Protein AF-A0A965ZBI3-F1 (afdb_monomer)

pLDDT: mean 79.83, std 12.85, range [44.97, 96.38]

Foldseek 3Di:
DVVVVVVVVVVVVVVVVPPDPPLDACCVLLDDLCVFLSVCVVPVCSLQSRPDQKDKDAKDKHKDKDKPFWDDDPVVDDPVLVPDPDNCPDDTDTPPPQFFMKMKIKMKMKHIKMWGDDPRDIDIDIKMKIKMKMKTRHTPLNVCCVPVNPVPVVNPPDDDDGDDIDMDMDIDIDD

Solvent-accessible surface area (backbone atoms only — not comparable to full-atom values): 10465 Å² total; per-residue (Å²): 118,69,69,60,55,54,50,53,51,52,51,52,54,57,62,63,70,67,64,75,84,68,90,65,68,58,62,74,53,39,49,67,58,78,15,53,56,49,16,38,75,81,36,64,74,51,58,81,63,45,80,60,54,69,39,77,43,69,62,49,77,40,75,50,78,50,58,67,43,65,43,78,59,73,91,81,58,54,84,69,52,78,72,40,97,68,61,76,82,62,83,70,41,70,63,84,74,93,51,69,26,43,40,39,40,38,39,38,42,34,42,54,27,34,25,42,46,57,92,96,44,74,50,72,47,54,32,32,39,41,39,39,38,39,37,38,44,38,45,59,71,58,52,46,35,74,72,66,34,89,81,37,71,95,61,60,95,60,88,84,86,83,77,82,62,48,71,52,73,53,74,53,76,47,112

Radius of gyration: 22.55 Å; Cα contacts (8 Å, |Δi|>4): 254; chains: 1; bounding box: 61×40×66 Å

Secondary structure (DSSP, 8-state):
-HHHHHHHHHHHHHHHTT-------THHHHSSTT-HHHHHHH-GGGGGG---SEEEE--EEEEEEEESSEE--TTT--TTGGGSSS---PPPEE--SS--EEEEEEEEEEEEEEEEEETTEEEEEEEEEEEEEEEEEE-HHHHHHHHH-TT-GGGTT--------EEEEEEEEE-

Sequence (175 aa):
MLKYKAIILGVWLALSGTVLLNAQESIGLVSGNYAGINGALLNPASLVNFKQYLDIQLAAGSVSFENDYLYFPAAEYRSRDLFSLHPIIGDFSQHIKGSDKQASLSARASGPGFLLVTGDFAYGFSAAARTMVSFNKVPESMANFAYFGLNYPPQLGVLFTEDDFYGSGMAWNEY

Structure (mmCIF, N/CA/C/O backbone):
data_AF-A0A965ZBI3-F1
#
_entry.id   AF-A0A965ZBI3-F1
#
loop_
_atom_site.group_PDB
_atom_site.id
_atom_site.type_symbol
_atom_site.label_atom_id
_atom_site.label_alt_id
_atom_site.label_comp_id
_atom_site.label_asym_id
_atom_site.label_entity_id
_atom_site.label_seq_id
_atom_site.pdbx_PDB_ins_code
_atom_site.Cartn_x
_atom_site.Cartn_y
_atom_site.Cartn_z
_atom_site.occupancy
_atom_site.B_iso_or_equiv
_atom_site.auth_seq_id
_atom_site.auth_comp_id
_atom_site.auth_asym_id
_atom_site.auth_atom_id
_atom_site.pdbx_PDB_model_num
ATOM 1 N N . MET A 1 1 ? -38.752 18.902 10.584 1.00 55.88 1 MET A N 1
ATOM 2 C CA . MET A 1 1 ? -37.419 18.507 11.107 1.00 55.88 1 MET A CA 1
ATOM 3 C C . MET A 1 1 ? -36.600 17.628 10.153 1.00 55.88 1 MET A C 1
ATOM 5 O O . MET A 1 1 ? -35.395 17.820 10.103 1.00 55.88 1 MET A O 1
ATOM 9 N N . LEU A 1 2 ? -37.195 16.715 9.369 1.00 59.84 2 LEU A N 1
ATOM 10 C CA . LEU A 1 2 ? -36.447 15.803 8.477 1.00 59.84 2 LEU A CA 1
ATOM 11 C C . LEU A 1 2 ? -35.650 16.500 7.348 1.00 59.84 2 LEU A C 1
ATOM 13 O O . LEU A 1 2 ? -34.532 16.099 7.047 1.00 59.84 2 LEU A O 1
ATOM 17 N N . LYS A 1 3 ? -36.197 17.576 6.760 1.00 60.94 3 LYS A N 1
ATOM 18 C CA . LYS A 1 3 ? -35.586 18.290 5.619 1.00 60.94 3 LYS A CA 1
ATOM 19 C C . LYS A 1 3 ? -34.234 18.934 5.959 1.00 60.94 3 LYS A C 1
ATOM 21 O O . LYS A 1 3 ? -33.295 18.826 5.185 1.00 60.94 3 LYS A O 1
ATOM 26 N N . TYR A 1 4 ? -34.114 19.532 7.144 1.00 69.25 4 TYR A N 1
ATOM 27 C CA . TYR A 1 4 ? -32.867 20.159 7.595 1.00 69.25 4 TYR A CA 1
ATOM 28 C C . TYR A 1 4 ? -31.780 19.127 7.911 1.00 69.25 4 TYR A C 1
ATOM 30 O O . TYR A 1 4 ? -30.619 19.363 7.608 1.00 69.25 4 TYR A O 1
ATOM 38 N N . LYS A 1 5 ? -32.153 17.949 8.436 1.00 70.75 5 LYS A N 1
ATOM 39 C CA . LYS A 1 5 ? -31.208 16.844 8.663 1.00 70.75 5 LYS A CA 1
ATOM 40 C C . LYS A 1 5 ? -30.611 16.325 7.352 1.00 70.75 5 LYS A C 1
ATOM 42 O O . LYS A 1 5 ? -29.411 16.107 7.296 1.00 70.75 5 LYS A O 1
ATOM 47 N N . ALA A 1 6 ? -31.424 16.187 6.302 1.00 74.00 6 ALA A N 1
ATOM 48 C CA . ALA A 1 6 ? -30.955 15.755 4.982 1.00 74.00 6 ALA A CA 1
ATOM 49 C C . ALA A 1 6 ? -30.027 16.788 4.319 1.00 74.00 6 ALA A C 1
ATOM 51 O O . ALA A 1 6 ? -29.020 16.416 3.727 1.00 74.00 6 ALA A O 1
ATOM 52 N N . ILE A 1 7 ? -30.330 18.082 4.470 1.00 79.50 7 ILE A N 1
ATOM 53 C CA . ILE A 1 7 ? -29.478 19.167 3.962 1.00 79.50 7 ILE A CA 1
ATOM 54 C C . ILE A 1 7 ? -28.142 19.200 4.713 1.00 79.50 7 ILE A C 1
ATOM 56 O O . ILE A 1 7 ? -27.097 19.276 4.080 1.00 79.50 7 ILE A O 1
ATOM 60 N N . ILE A 1 8 ? -28.154 19.077 6.044 1.00 81.38 8 ILE A N 1
ATOM 61 C CA . ILE A 1 8 ? -26.926 19.035 6.853 1.00 81.38 8 ILE A CA 1
ATOM 62 C C . ILE A 1 8 ? -26.071 17.815 6.488 1.00 81.38 8 ILE A C 1
ATOM 64 O O . ILE A 1 8 ? -24.860 17.953 6.346 1.00 81.38 8 ILE A O 1
ATOM 68 N N . LEU A 1 9 ? -26.689 16.647 6.281 1.00 77.38 9 LEU A N 1
ATOM 69 C CA . LEU A 1 9 ? -25.987 15.433 5.854 1.00 77.38 9 LEU A CA 1
ATOM 70 C C . LEU A 1 9 ? -25.370 15.596 4.456 1.00 77.38 9 LEU A C 1
ATOM 72 O O . LEU A 1 9 ? -24.224 15.216 4.242 1.00 77.38 9 LEU A O 1
ATOM 76 N N . GLY A 1 10 ? -26.111 16.201 3.521 1.00 79.12 10 GLY A N 1
ATOM 77 C CA . GLY A 1 10 ? -25.637 16.481 2.165 1.00 79.12 10 GLY A CA 1
ATOM 78 C C . GLY A 1 10 ? -24.488 17.490 2.131 1.00 79.12 10 GLY A C 1
ATOM 79 O O . GLY A 1 10 ? -23.537 17.308 1.379 1.00 79.12 10 GLY A O 1
ATOM 80 N N . VAL A 1 11 ? -24.532 18.512 2.990 1.00 78.06 11 VAL A N 1
ATOM 81 C CA . VAL A 1 11 ? -23.450 19.495 3.145 1.00 78.06 11 VAL A CA 1
ATOM 82 C C . VAL A 1 11 ? -22.208 18.858 3.777 1.00 78.06 11 VAL A C 1
ATOM 84 O O . VAL A 1 11 ? -21.103 19.115 3.314 1.00 78.06 11 VAL A O 1
ATOM 87 N N . TRP A 1 12 ? -22.370 17.979 4.770 1.00 73.00 12 TRP A N 1
ATOM 88 C CA . TRP A 1 12 ? -21.259 17.212 5.351 1.00 73.00 12 TRP A CA 1
ATOM 89 C C . TRP A 1 12 ? -20.595 16.275 4.335 1.00 73.00 12 TRP A C 1
ATOM 91 O O . TRP A 1 12 ? -19.370 16.249 4.236 1.00 73.00 12 TRP A O 1
ATOM 101 N N . LEU A 1 13 ? -21.392 15.558 3.537 1.00 68.38 13 LEU A N 1
ATOM 102 C CA . LEU A 1 13 ? -20.896 14.709 2.449 1.00 68.38 13 LEU A CA 1
ATOM 103 C C . LEU A 1 13 ? -20.155 15.529 1.383 1.00 68.38 13 LEU A C 1
ATOM 105 O O . LEU A 1 13 ? -19.060 15.149 0.975 1.00 68.38 13 LEU A O 1
ATOM 109 N N . ALA A 1 14 ? -20.693 16.686 0.989 1.00 62.66 14 ALA A N 1
ATOM 110 C CA . ALA A 1 14 ? -20.047 17.576 0.025 1.00 62.66 14 ALA A CA 1
ATOM 111 C C . ALA A 1 14 ? -18.727 18.174 0.551 1.00 62.66 14 ALA A C 1
ATOM 113 O O . ALA A 1 14 ? -17.756 18.248 -0.196 1.00 62.66 14 ALA A O 1
ATOM 114 N N . LEU A 1 15 ? -18.661 18.541 1.837 1.00 57.78 15 LEU A N 1
ATOM 115 C CA . LEU A 1 15 ? -17.444 19.060 2.478 1.00 57.78 15 LEU A CA 1
ATOM 116 C C . LEU A 1 15 ? -16.375 17.978 2.692 1.00 57.78 15 LEU A C 1
ATOM 118 O O . LEU A 1 15 ? -15.185 18.279 2.655 1.00 57.78 15 LEU A O 1
ATOM 122 N N . SER A 1 16 ? -16.773 16.716 2.870 1.00 59.59 16 SER A N 1
ATOM 123 C CA . SER A 1 16 ? -15.828 15.592 2.929 1.00 59.59 16 SER A CA 1
ATOM 124 C C . SER A 1 16 ? -15.199 15.259 1.568 1.00 59.59 16 SER A C 1
ATOM 126 O O . SER A 1 16 ? -14.094 14.727 1.515 1.00 59.59 16 SER A O 1
ATOM 128 N N . GLY A 1 17 ? -15.866 15.619 0.463 1.00 52.41 17 GLY A N 1
ATOM 129 C CA . GLY A 1 17 ? -15.408 15.347 -0.903 1.00 52.41 17 GLY A CA 1
ATOM 130 C C . GLY A 1 17 ? -14.280 16.254 -1.410 1.00 52.41 17 GLY A C 1
ATOM 131 O O . GLY A 1 17 ? -13.717 15.974 -2.464 1.00 52.41 17 GLY A O 1
ATOM 132 N N . THR A 1 18 ? -13.931 17.326 -0.689 1.00 50.00 18 THR A N 1
ATOM 133 C CA . THR A 1 18 ? -12.884 18.284 -1.098 1.00 50.00 18 THR A CA 1
ATOM 134 C C . THR A 1 18 ? -11.557 18.102 -0.366 1.00 50.00 18 THR A C 1
ATOM 136 O O . THR A 1 18 ? -10.704 18.989 -0.417 1.00 50.00 18 THR A O 1
ATOM 139 N N . VAL A 1 19 ? -11.348 16.976 0.323 1.00 53.84 19 VAL A N 1
ATOM 140 C CA . VAL A 1 19 ? -10.018 16.654 0.845 1.00 53.84 19 VAL A CA 1
ATOM 141 C C . VAL A 1 19 ? -9.133 16.353 -0.356 1.00 53.84 19 VAL A C 1
ATOM 143 O O . VAL A 1 19 ? -9.249 15.303 -0.983 1.00 53.84 19 VAL A O 1
ATOM 146 N N . LEU A 1 20 ? -8.284 17.324 -0.700 1.00 48.34 20 LEU A N 1
ATOM 147 C CA . LEU A 1 20 ? -7.165 17.149 -1.615 1.00 48.34 20 LEU A CA 1
ATOM 148 C C . LEU A 1 20 ? -6.516 15.804 -1.284 1.00 48.34 20 LEU A C 1
ATOM 150 O O . LEU A 1 20 ? -6.075 15.606 -0.148 1.00 48.34 20 LEU A O 1
ATOM 154 N N . LEU A 1 21 ? -6.537 14.889 -2.257 1.00 44.97 21 LEU A N 1
ATOM 155 C CA . LEU A 1 21 ? -5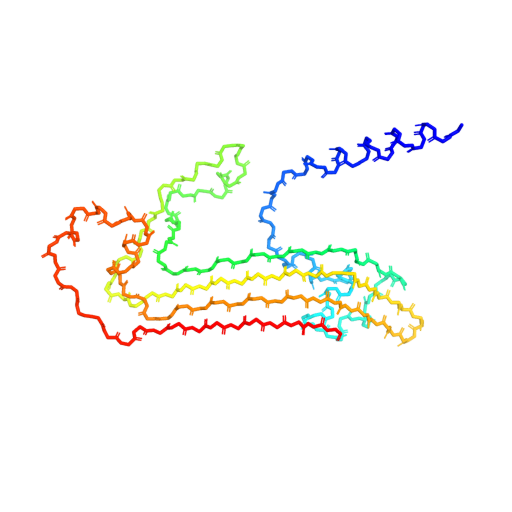.847 13.603 -2.233 1.00 44.97 21 LEU A CA 1
ATOM 156 C C . LEU A 1 21 ? -4.356 13.876 -2.033 1.00 44.97 21 LEU A C 1
ATOM 158 O O . LEU A 1 21 ? -3.572 13.941 -2.973 1.00 44.97 21 LEU A O 1
ATOM 162 N N . ASN A 1 22 ? -3.973 14.092 -0.783 1.00 53.47 22 ASN A N 1
ATOM 163 C CA . ASN A 1 22 ? -2.600 13.991 -0.363 1.00 53.47 22 ASN A CA 1
ATOM 164 C C . ASN A 1 22 ? -2.332 12.495 -0.416 1.00 53.47 22 ASN A C 1
ATOM 166 O O . ASN A 1 22 ? -2.961 11.739 0.325 1.00 53.47 22 ASN A O 1
ATOM 170 N N . ALA A 1 23 ? -1.470 12.069 -1.336 1.00 54.56 23 ALA A N 1
ATOM 171 C CA . ALA A 1 23 ? -0.916 10.726 -1.343 1.00 54.56 23 ALA A CA 1
ATOM 172 C C . ALA A 1 23 ? -0.130 10.540 -0.033 1.00 54.56 23 ALA A C 1
ATOM 174 O O . ALA A 1 23 ? 1.071 10.779 0.032 1.00 54.56 23 ALA A O 1
ATOM 175 N N . GLN A 1 24 ? -0.848 10.242 1.049 1.00 60.38 24 GLN A N 1
ATOM 176 C CA . GLN A 1 24 ? -0.281 9.962 2.353 1.00 60.38 24 GLN A CA 1
ATOM 177 C C . GLN A 1 24 ? -0.024 8.469 2.408 1.00 60.38 24 GLN A C 1
ATOM 179 O O . GLN A 1 24 ? -0.928 7.653 2.224 1.00 60.38 24 GLN A O 1
ATOM 184 N N . GLU A 1 25 ? 1.236 8.131 2.634 1.00 69.12 25 GLU A N 1
ATOM 185 C CA . GLU A 1 25 ? 1.619 6.766 2.931 1.00 69.12 25 GLU A CA 1
ATOM 186 C C . GLU A 1 25 ? 0.975 6.349 4.272 1.00 69.12 25 GLU A C 1
ATOM 188 O O . GLU A 1 25 ? 0.725 7.166 5.167 1.00 69.12 25 GLU A O 1
ATOM 193 N N . SER A 1 26 ? 0.635 5.069 4.386 1.00 77.31 26 SER A N 1
ATOM 194 C CA . SER A 1 26 ? -0.122 4.508 5.500 1.00 77.31 26 SER A CA 1
ATOM 195 C C . SER A 1 26 ? 0.600 4.531 6.853 1.00 77.31 26 SER A C 1
ATOM 197 O O . SER A 1 26 ? -0.067 4.382 7.876 1.00 77.31 26 SER A O 1
ATOM 199 N N . ILE A 1 27 ? 1.915 4.774 6.901 1.00 77.81 27 ILE A N 1
ATOM 200 C CA . ILE A 1 27 ? 2.762 4.749 8.105 1.00 77.81 27 ILE A CA 1
ATOM 201 C C . ILE A 1 27 ? 2.258 5.685 9.199 1.00 77.81 27 ILE A C 1
ATOM 203 O O . ILE A 1 27 ? 2.362 5.361 10.379 1.00 77.81 27 ILE A O 1
ATOM 207 N N . GLY A 1 28 ? 1.650 6.814 8.824 1.00 75.56 28 GLY A N 1
ATOM 208 C CA . GLY A 1 28 ? 1.045 7.747 9.774 1.00 75.56 28 GLY A CA 1
ATOM 209 C C . GLY A 1 28 ? -0.207 7.197 10.467 1.00 75.56 28 GLY A C 1
ATOM 210 O O . GLY A 1 28 ? -0.498 7.589 11.592 1.00 75.56 28 GLY A O 1
ATOM 211 N N . LEU A 1 29 ? -0.929 6.275 9.823 1.00 77.19 29 LEU A N 1
ATOM 212 C CA . LEU A 1 29 ? -2.147 5.648 10.353 1.00 77.19 29 LEU A CA 1
ATOM 213 C C . LEU A 1 29 ? -1.855 4.406 11.199 1.00 77.19 29 LEU A C 1
ATOM 215 O O . LEU A 1 29 ? -2.655 4.045 12.057 1.00 77.19 29 LEU A O 1
ATOM 219 N N . VAL A 1 30 ? -0.729 3.739 10.947 1.00 83.06 30 VAL A N 1
ATOM 220 C CA . VAL A 1 30 ? -0.345 2.487 11.624 1.00 83.06 30 VAL A CA 1
ATOM 221 C C . VAL A 1 30 ? 0.670 2.698 12.752 1.00 83.06 30 VAL A C 1
ATOM 223 O O . VAL A 1 30 ? 0.921 1.774 13.523 1.00 83.06 30 VAL A O 1
ATOM 226 N N . SER A 1 31 ? 1.250 3.898 12.873 1.00 80.25 31 SER A N 1
ATOM 227 C CA . SER A 1 31 ? 2.274 4.216 13.872 1.00 80.25 31 SER A CA 1
ATOM 228 C C . SER A 1 31 ? 1.734 5.067 15.025 1.00 80.25 31 SER A C 1
ATOM 230 O O . SER A 1 31 ? 1.004 6.036 14.832 1.00 80.25 31 SER A O 1
ATOM 232 N N . GLY A 1 32 ? 2.149 4.725 16.247 1.00 82.19 32 GLY A N 1
ATOM 233 C CA . GLY A 1 32 ? 1.868 5.480 17.469 1.00 82.19 32 GLY A CA 1
ATOM 234 C C . GLY A 1 32 ? 0.761 4.897 18.353 1.00 82.19 32 GLY A C 1
ATOM 235 O O . GLY A 1 32 ? 0.015 3.998 17.975 1.00 82.19 32 GLY A O 1
ATOM 236 N N . ASN A 1 33 ? 0.626 5.448 19.561 1.00 82.94 33 ASN A N 1
ATOM 237 C CA . ASN A 1 33 ? -0.290 4.937 20.598 1.00 82.94 33 ASN A CA 1
ATOM 238 C C . ASN A 1 33 ? -1.782 5.222 20.319 1.00 82.94 33 ASN A C 1
ATOM 240 O O . ASN A 1 33 ? -2.635 4.901 21.147 1.00 82.94 33 ASN A O 1
ATOM 244 N N . TYR A 1 34 ? -2.079 5.860 19.185 1.00 85.25 34 TYR A N 1
ATOM 245 C CA . TYR A 1 34 ? -3.422 6.199 18.709 1.00 85.25 34 TYR A CA 1
ATOM 246 C C . TYR A 1 34 ? -3.747 5.538 17.360 1.00 85.25 34 TYR A C 1
ATOM 248 O O . TYR A 1 34 ? -4.772 5.848 16.767 1.00 85.25 34 TYR A O 1
ATOM 256 N N . ALA A 1 35 ? -2.900 4.621 16.877 1.00 86.31 35 ALA A N 1
ATOM 257 C CA . ALA A 1 35 ? -3.116 3.911 15.613 1.00 86.31 35 ALA A CA 1
ATOM 258 C C . ALA A 1 35 ? -4.308 2.930 15.652 1.00 86.31 35 ALA A C 1
ATOM 260 O O . ALA A 1 35 ? -4.748 2.439 14.611 1.00 86.31 35 ALA A O 1
ATOM 261 N N . GLY A 1 36 ? -4.828 2.632 16.849 1.00 87.88 36 GLY A N 1
ATOM 262 C CA . GLY A 1 36 ? -6.041 1.840 17.036 1.00 87.88 36 GLY A CA 1
ATOM 263 C C . GLY A 1 36 ? -5.948 0.466 16.387 1.00 87.88 36 GLY A C 1
ATOM 264 O O . GLY A 1 36 ? -4.915 -0.205 16.470 1.00 87.88 36 GLY A O 1
ATOM 265 N N . ILE A 1 37 ? -7.021 0.057 15.709 1.00 88.88 37 ILE A N 1
ATOM 266 C CA . ILE A 1 37 ? -7.070 -1.238 15.020 1.00 88.88 37 ILE A CA 1
ATOM 267 C C . ILE A 1 37 ? -6.024 -1.354 13.897 1.00 88.88 37 ILE A C 1
ATOM 269 O O . ILE A 1 37 ? -5.565 -2.452 13.590 1.00 88.88 37 ILE A O 1
ATOM 273 N N . ASN A 1 38 ? -5.577 -0.232 13.319 1.00 88.31 38 ASN A N 1
ATOM 274 C CA . ASN A 1 38 ? -4.556 -0.237 12.270 1.00 88.31 38 ASN A CA 1
ATOM 275 C C . ASN A 1 38 ? -3.154 -0.537 12.818 1.00 88.31 38 ASN A C 1
ATOM 277 O O . ASN A 1 38 ? -2.357 -1.167 12.127 1.00 88.31 38 ASN A O 1
ATOM 281 N N . GLY A 1 39 ? -2.856 -0.159 14.066 1.00 86.75 39 GLY A N 1
ATOM 282 C CA . GLY A 1 39 ? -1.584 -0.494 14.719 1.00 86.75 39 GLY A CA 1
ATOM 283 C C . GLY A 1 39 ? -1.411 -2.001 14.937 1.00 86.75 39 GLY A C 1
ATOM 284 O O . GLY A 1 39 ? -0.308 -2.537 14.789 1.00 86.75 39 GLY A O 1
ATOM 285 N N . ALA A 1 40 ? -2.517 -2.710 15.190 1.00 86.69 40 ALA A N 1
ATOM 286 C CA . ALA A 1 40 ? -2.524 -4.164 15.341 1.00 86.69 40 ALA A CA 1
ATOM 287 C C . ALA A 1 40 ? -2.084 -4.906 14.067 1.00 86.69 40 ALA A C 1
ATOM 289 O O . ALA A 1 40 ? -1.570 -6.018 14.167 1.00 86.69 40 ALA A O 1
ATOM 290 N N . LEU A 1 41 ? -2.233 -4.286 12.887 1.00 83.56 41 LEU A N 1
ATOM 291 C CA . LEU A 1 41 ? -1.820 -4.862 11.601 1.00 83.56 41 LEU A CA 1
ATOM 292 C C . LEU A 1 41 ? -0.301 -4.994 11.474 1.00 83.56 41 LEU A C 1
ATOM 294 O O . LEU A 1 41 ? 0.174 -5.922 10.823 1.00 83.56 41 LEU A O 1
ATOM 298 N N . LEU A 1 42 ? 0.450 -4.054 12.055 1.00 84.56 42 LEU A N 1
ATOM 299 C CA . LEU A 1 42 ? 1.911 -4.112 12.092 1.00 84.56 42 LEU A CA 1
ATOM 300 C C . LEU A 1 42 ? 2.402 -4.911 13.295 1.00 84.56 42 LEU A C 1
ATOM 302 O O . LEU A 1 42 ? 3.338 -5.698 13.181 1.00 84.56 42 LEU A O 1
ATOM 306 N N . ASN A 1 43 ? 1.795 -4.678 14.458 1.00 86.12 43 ASN A N 1
ATOM 307 C CA . ASN A 1 43 ? 2.190 -5.328 15.694 1.00 86.12 43 ASN A CA 1
ATOM 308 C C . ASN A 1 43 ? 0.977 -5.494 16.621 1.00 86.12 43 ASN A C 1
ATOM 310 O O . ASN A 1 43 ? 0.538 -4.505 17.216 1.00 86.12 43 ASN A O 1
ATOM 314 N N . PRO A 1 44 ? 0.479 -6.724 16.837 1.00 83.81 44 PRO A N 1
ATOM 315 C CA . PRO A 1 44 ? -0.634 -6.979 17.751 1.00 83.81 44 PRO A CA 1
ATOM 316 C C . PRO A 1 44 ? -0.381 -6.483 19.183 1.00 83.81 44 PRO A C 1
ATOM 318 O O . PRO A 1 44 ? -1.311 -6.058 19.864 1.00 83.81 44 PRO A O 1
ATOM 321 N N . ALA A 1 45 ? 0.878 -6.460 19.638 1.00 84.81 45 ALA A N 1
ATOM 322 C CA . ALA A 1 45 ? 1.233 -5.975 20.972 1.00 84.81 45 ALA A CA 1
ATOM 323 C C . ALA A 1 45 ? 1.073 -4.450 21.133 1.00 84.81 45 ALA A C 1
ATOM 325 O O . ALA A 1 45 ? 1.065 -3.954 22.259 1.00 84.81 45 ALA A O 1
ATOM 326 N N . SER A 1 46 ? 0.909 -3.695 20.039 1.00 84.75 46 SER A N 1
ATOM 327 C CA . SER A 1 46 ? 0.653 -2.246 20.095 1.00 84.75 46 SER A CA 1
ATOM 328 C C . SER A 1 46 ? -0.650 -1.899 20.827 1.00 84.75 46 SER A C 1
ATOM 330 O O . SER A 1 46 ? -0.753 -0.822 21.416 1.00 84.75 46 SER A O 1
ATOM 332 N N . LEU A 1 47 ? -1.602 -2.840 20.877 1.00 83.81 47 LEU A N 1
ATOM 333 C CA . LEU A 1 47 ? -2.881 -2.690 21.571 1.00 83.81 47 LEU A CA 1
ATOM 334 C C . LEU A 1 47 ? -2.731 -2.529 23.090 1.00 83.81 47 LEU A C 1
ATOM 336 O O . LEU A 1 47 ? -3.574 -1.895 23.719 1.00 83.81 47 LEU A O 1
ATOM 340 N N . VAL A 1 48 ? -1.644 -3.041 23.678 1.00 80.00 48 VAL A N 1
ATOM 341 C CA . VAL A 1 48 ? -1.391 -2.976 25.129 1.00 80.00 48 VAL A CA 1
ATOM 342 C C . VAL A 1 48 ? -1.221 -1.533 25.619 1.00 80.00 48 VAL A C 1
ATOM 344 O O . VAL A 1 48 ? -1.561 -1.223 26.754 1.00 80.00 48 VAL A O 1
ATOM 347 N N . ASN A 1 49 ? -0.706 -0.635 24.772 1.00 79.00 49 ASN A N 1
ATOM 348 C CA . ASN A 1 49 ? -0.454 0.768 25.125 1.00 79.00 49 ASN A CA 1
ATOM 349 C C . ASN A 1 49 ? -1.424 1.736 24.424 1.00 79.00 49 ASN A C 1
ATOM 351 O O . ASN A 1 49 ? -1.116 2.922 24.243 1.00 79.00 49 ASN A O 1
ATOM 355 N N . PHE A 1 50 ? -2.575 1.226 23.980 1.00 83.81 50 PHE A N 1
ATOM 356 C CA . PHE A 1 50 ? -3.594 2.027 23.320 1.00 83.81 50 PHE A CA 1
ATOM 357 C C . PHE A 1 50 ? -4.300 2.933 24.335 1.00 83.81 50 PHE A C 1
ATOM 359 O O . PHE A 1 50 ? -4.793 2.483 25.366 1.00 83.81 5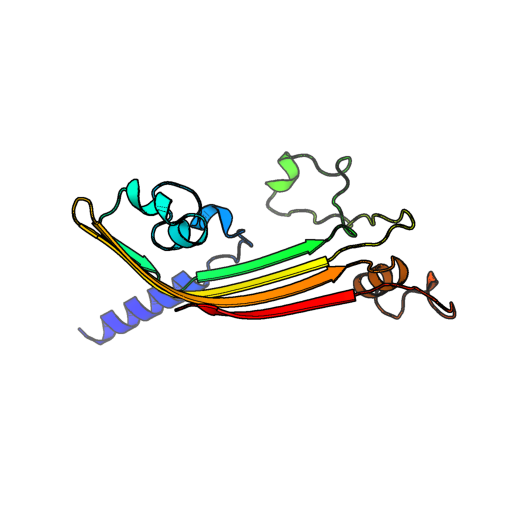0 PHE A O 1
ATOM 366 N N . LYS A 1 51 ? -4.316 4.243 24.066 1.00 85.12 51 LYS A N 1
ATOM 367 C CA . LYS A 1 51 ? -4.777 5.252 25.040 1.00 85.12 51 LYS A CA 1
ATOM 368 C C . LYS A 1 51 ? -6.287 5.502 25.031 1.00 85.12 51 LYS A C 1
ATOM 370 O O . LYS A 1 51 ? -6.783 6.211 25.904 1.00 85.12 51 LYS A O 1
ATOM 375 N N . GLN A 1 52 ? -7.008 4.993 24.036 1.00 87.00 52 GLN A N 1
ATOM 376 C CA . GLN A 1 52 ? -8.455 5.172 23.901 1.00 87.00 52 GLN A CA 1
ATOM 377 C C . GLN A 1 52 ? -9.171 3.858 24.234 1.00 87.00 52 GLN A C 1
ATOM 379 O O . GLN A 1 52 ? -8.614 2.779 24.084 1.00 87.00 52 GLN A O 1
ATOM 384 N N . TYR A 1 53 ? -10.415 3.936 24.702 1.00 90.25 53 TYR A N 1
ATOM 385 C CA . TYR A 1 53 ? -11.194 2.734 25.027 1.00 90.25 53 TYR A CA 1
ATOM 386 C C . TYR A 1 53 ? -11.900 2.140 23.799 1.00 90.25 53 TYR A C 1
ATOM 388 O O . TYR A 1 53 ? -12.246 0.962 23.800 1.00 90.25 53 TYR A O 1
ATOM 396 N N . LEU A 1 54 ? -12.131 2.954 22.765 1.00 91.44 54 LEU A N 1
ATOM 397 C CA . LEU A 1 54 ? -12.858 2.584 21.557 1.00 91.44 54 LEU A CA 1
ATOM 398 C C . LEU A 1 54 ? -12.247 3.280 20.342 1.00 91.44 54 LEU A C 1
ATOM 400 O O . LEU A 1 54 ? -12.062 4.497 20.352 1.00 91.44 54 LEU A O 1
ATOM 404 N N . ASP A 1 55 ? -12.006 2.500 19.298 1.00 91.94 55 ASP A N 1
ATOM 405 C CA . ASP A 1 55 ? -11.687 2.966 17.953 1.00 91.94 55 ASP A CA 1
ATOM 406 C C . ASP A 1 55 ? -12.623 2.288 16.949 1.00 91.94 55 ASP A C 1
ATOM 408 O O . ASP A 1 55 ? -12.926 1.098 17.069 1.00 91.94 55 ASP A O 1
ATOM 412 N N . ILE A 1 56 ? -13.121 3.068 15.992 1.00 91.75 56 ILE A N 1
ATOM 413 C CA . ILE A 1 56 ? -14.028 2.609 14.940 1.00 91.75 56 ILE A CA 1
ATOM 414 C C . ILE A 1 56 ? -13.443 3.051 13.605 1.00 91.75 56 ILE A C 1
ATOM 416 O O . ILE A 1 56 ? -13.446 4.234 13.262 1.00 91.75 56 ILE A O 1
ATOM 420 N N . GLN A 1 57 ? -13.017 2.074 12.816 1.00 90.12 57 GLN A N 1
ATOM 421 C CA . GLN A 1 57 ? -12.656 2.252 11.421 1.00 90.12 57 GLN A CA 1
ATOM 422 C C . GLN A 1 57 ? -13.885 1.981 10.553 1.00 90.12 57 GLN A C 1
ATOM 424 O O . GLN A 1 57 ? -14.472 0.906 10.611 1.00 90.12 57 GLN A O 1
ATOM 429 N N . LEU A 1 58 ? -14.268 2.949 9.720 1.00 90.31 58 LEU A N 1
ATOM 430 C CA . LEU A 1 58 ? -15.328 2.749 8.725 1.00 90.31 58 LEU A CA 1
ATOM 431 C C . LEU A 1 58 ? -14.763 2.164 7.429 1.00 90.31 58 LEU A C 1
ATOM 433 O O . LEU A 1 58 ? -15.289 1.188 6.901 1.00 90.31 58 LEU A O 1
ATOM 437 N N . ALA A 1 59 ? -13.695 2.784 6.931 1.00 89.44 59 ALA A N 1
ATOM 438 C CA . ALA A 1 59 ? -12.931 2.339 5.780 1.00 89.44 59 ALA A CA 1
ATOM 439 C C . ALA A 1 59 ? -11.552 3.010 5.798 1.00 89.44 59 ALA A C 1
ATOM 441 O O . ALA A 1 59 ? -11.401 4.117 6.321 1.00 89.44 59 ALA A O 1
ATOM 442 N N . ALA A 1 60 ? -10.560 2.361 5.201 1.00 85.75 60 ALA A N 1
ATOM 443 C CA . ALA A 1 60 ? -9.266 2.960 4.899 1.00 85.75 60 ALA A CA 1
ATOM 444 C C . ALA A 1 60 ? -8.727 2.396 3.584 1.00 85.75 60 ALA A C 1
ATOM 446 O O . ALA A 1 60 ? -9.067 1.283 3.190 1.00 85.75 60 ALA A O 1
ATOM 447 N N . GLY A 1 61 ? -7.877 3.155 2.905 1.00 86.88 61 GLY A N 1
ATOM 448 C CA . GLY A 1 61 ? -7.231 2.717 1.676 1.00 86.88 61 GLY A CA 1
ATOM 449 C C . GLY A 1 61 ? -5.776 3.146 1.668 1.00 86.88 61 GLY A C 1
ATOM 450 O O . GLY A 1 61 ? -5.463 4.250 2.109 1.00 86.88 61 GLY A O 1
ATOM 451 N N . SER A 1 62 ? -4.899 2.287 1.166 1.00 87.12 62 SER A N 1
ATOM 452 C CA . SER A 1 62 ? -3.520 2.647 0.858 1.00 87.12 62 SER A CA 1
ATOM 453 C C . SER A 1 62 ? -3.116 2.086 -0.496 1.00 87.12 62 SER A C 1
ATOM 455 O O . SER A 1 62 ? -3.556 1.009 -0.900 1.00 87.12 62 SER A O 1
ATOM 457 N N . VAL A 1 63 ? -2.292 2.851 -1.205 1.00 87.94 63 VAL A N 1
ATOM 458 C CA . VAL A 1 63 ? -1.653 2.448 -2.454 1.00 87.94 63 VAL A CA 1
ATOM 459 C C . VAL A 1 63 ? -0.209 2.915 -2.377 1.00 87.94 63 VAL A C 1
ATOM 461 O O . VAL A 1 63 ? 0.035 4.102 -2.170 1.00 87.94 63 VAL A O 1
ATOM 464 N N . SER A 1 64 ? 0.725 1.989 -2.551 1.00 88.00 64 SER A N 1
ATOM 465 C CA . SER A 1 64 ? 2.159 2.262 -2.539 1.00 88.00 64 SER A CA 1
ATOM 466 C C . SER A 1 64 ? 2.779 1.712 -3.814 1.00 88.00 64 SER A C 1
ATOM 468 O O . SER A 1 64 ? 2.529 0.565 -4.189 1.00 88.00 64 SER A O 1
ATOM 470 N N . PHE A 1 65 ? 3.578 2.540 -4.478 1.00 88.56 65 PHE A N 1
ATOM 471 C CA . PHE A 1 65 ? 4.354 2.172 -5.653 1.00 88.56 65 PHE A CA 1
ATOM 472 C C . PHE A 1 65 ? 5.825 2.460 -5.376 1.00 88.56 65 PHE A C 1
ATOM 474 O O . PHE A 1 65 ? 6.178 3.579 -5.002 1.00 88.56 65 PHE A O 1
ATOM 481 N N . GLU A 1 66 ? 6.672 1.457 -5.561 1.00 88.81 66 GLU A N 1
ATOM 482 C CA . GLU A 1 66 ? 8.107 1.545 -5.321 1.00 88.81 66 GLU A CA 1
ATOM 483 C C . GLU A 1 66 ? 8.848 1.123 -6.585 1.00 88.81 66 GLU A C 1
ATOM 485 O O . GLU A 1 66 ? 8.448 0.181 -7.269 1.00 88.81 66 GLU A O 1
ATOM 490 N N . ASN A 1 67 ? 9.923 1.832 -6.917 1.00 89.12 67 ASN A N 1
ATOM 491 C CA . ASN A 1 67 ? 10.773 1.505 -8.056 1.00 89.12 67 ASN A CA 1
ATOM 492 C C . ASN A 1 67 ? 12.197 2.025 -7.828 1.00 89.12 67 ASN A C 1
ATOM 494 O O . ASN A 1 67 ? 12.383 3.007 -7.110 1.00 89.12 67 ASN A O 1
ATOM 498 N N . ASP A 1 68 ? 13.182 1.398 -8.465 1.00 87.94 68 ASP A N 1
ATOM 499 C CA . ASP A 1 68 ? 14.594 1.812 -8.436 1.00 87.94 68 ASP A CA 1
ATOM 500 C C . ASP A 1 68 ? 15.080 2.432 -9.765 1.00 87.94 68 ASP A C 1
ATOM 502 O O . ASP A 1 68 ? 16.258 2.762 -9.918 1.00 87.94 68 ASP A O 1
ATOM 506 N N . TYR A 1 69 ? 14.173 2.613 -10.731 1.00 85.06 69 TYR A N 1
ATOM 507 C CA . TYR A 1 69 ? 14.478 3.128 -12.065 1.00 85.06 69 TYR A CA 1
ATOM 508 C C . TYR A 1 69 ? 14.391 4.660 -12.151 1.00 85.06 69 TYR A C 1
ATOM 510 O O . TYR A 1 69 ? 15.305 5.294 -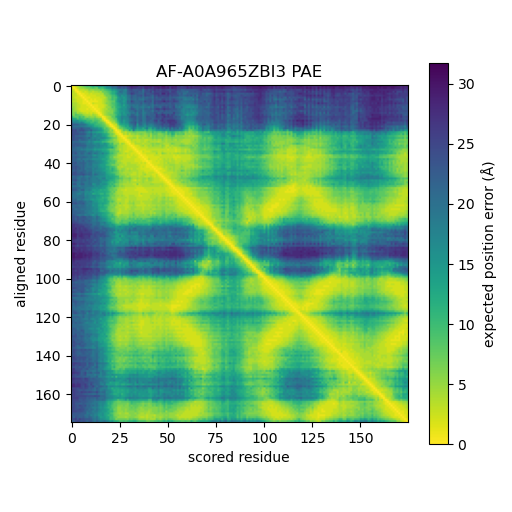12.684 1.00 85.06 69 TYR A O 1
ATOM 518 N N . LEU A 1 70 ? 13.331 5.263 -11.607 1.00 82.88 70 LEU A N 1
ATOM 519 C CA . LEU A 1 70 ? 13.146 6.714 -11.540 1.00 82.88 70 LEU A CA 1
ATOM 520 C C . LEU A 1 70 ? 13.589 7.237 -10.177 1.00 82.88 70 LEU A C 1
ATOM 522 O O . LEU A 1 70 ? 13.110 6.774 -9.141 1.00 82.88 70 LEU A O 1
ATOM 526 N N . TYR A 1 71 ? 14.450 8.252 -10.172 1.00 76.69 71 TYR A N 1
ATOM 527 C CA . TYR A 1 71 ? 14.863 8.925 -8.945 1.00 76.69 71 TYR A CA 1
ATOM 528 C C . TYR A 1 71 ? 14.867 10.446 -9.100 1.00 76.69 71 TYR A C 1
ATOM 530 O O . TYR A 1 71 ? 15.011 10.994 -10.194 1.00 76.69 71 TYR A O 1
ATOM 538 N N . PHE A 1 72 ? 14.741 11.135 -7.966 1.00 72.56 72 PHE A N 1
ATOM 539 C CA . PHE A 1 72 ? 14.922 12.580 -7.890 1.00 72.56 72 PHE A CA 1
ATOM 540 C C . PHE A 1 72 ? 16.409 12.904 -7.681 1.00 72.56 72 PHE A C 1
ATOM 542 O O . PHE A 1 72 ? 16.980 12.501 -6.661 1.00 72.56 72 PHE A O 1
ATOM 549 N N . PRO A 1 73 ? 17.075 13.612 -8.610 1.00 70.50 73 PRO A N 1
ATOM 550 C CA . PRO A 1 73 ? 18.472 13.989 -8.438 1.00 70.50 73 PRO A CA 1
ATOM 551 C C . PRO A 1 73 ? 18.631 14.992 -7.283 1.00 70.50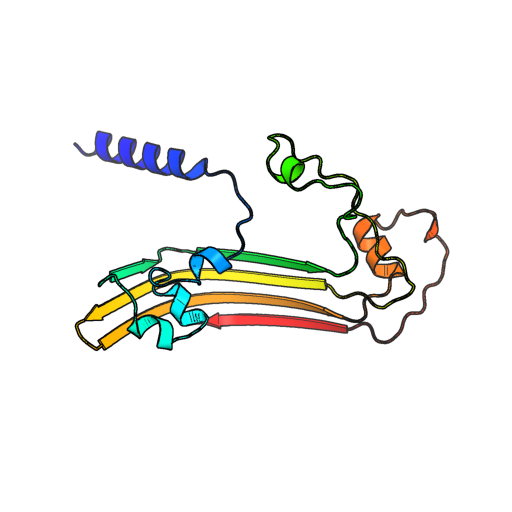 73 PRO A C 1
ATOM 553 O O . PRO A 1 73 ? 18.122 16.109 -7.321 1.00 70.50 73 PRO A O 1
ATOM 556 N N . ALA A 1 74 ? 19.392 14.612 -6.251 1.00 66.56 74 ALA A N 1
ATOM 557 C CA . ALA A 1 74 ? 19.576 15.415 -5.034 1.00 66.56 74 ALA A CA 1
ATOM 558 C C . ALA A 1 74 ? 20.212 16.802 -5.273 1.00 66.56 74 ALA A C 1
ATOM 560 O O . ALA A 1 74 ? 20.095 17.688 -4.431 1.00 66.56 74 ALA A O 1
ATOM 561 N N . ALA A 1 75 ? 20.892 16.996 -6.407 1.00 66.12 75 ALA A N 1
ATOM 562 C CA . ALA A 1 75 ? 21.499 18.274 -6.777 1.00 66.12 75 ALA A CA 1
ATOM 563 C C . ALA A 1 75 ? 20.465 19.337 -7.198 1.00 66.12 75 ALA A C 1
ATOM 565 O O . ALA A 1 75 ? 20.752 20.531 -7.105 1.00 66.12 75 ALA A O 1
ATOM 566 N N . GLU A 1 76 ? 19.279 18.915 -7.640 1.00 62.25 76 GLU A N 1
ATOM 567 C CA . GLU A 1 76 ? 18.259 19.794 -8.227 1.00 62.25 76 GLU A CA 1
ATOM 568 C C . GLU A 1 76 ? 17.159 20.179 -7.232 1.00 62.25 76 GLU A C 1
ATOM 570 O O . GLU A 1 76 ? 16.485 21.188 -7.424 1.00 62.25 76 GLU A O 1
ATOM 575 N N . TYR A 1 77 ? 17.024 19.440 -6.128 1.00 62.84 77 TYR A N 1
ATOM 576 C CA . TYR A 1 77 ? 15.964 19.648 -5.144 1.00 62.84 77 TYR A CA 1
ATOM 577 C C . TYR A 1 77 ? 16.513 20.130 -3.806 1.00 62.84 77 TYR A C 1
ATOM 579 O O . TYR A 1 77 ? 17.251 19.421 -3.120 1.00 62.84 77 TYR A O 1
ATOM 587 N N . ARG A 1 78 ? 16.111 21.331 -3.375 1.00 66.50 78 ARG A N 1
ATOM 588 C CA . ARG A 1 78 ? 16.353 21.794 -2.002 1.00 66.50 78 ARG A CA 1
ATOM 589 C C . ARG A 1 78 ? 15.139 21.444 -1.149 1.00 66.50 78 ARG A C 1
ATOM 591 O O . ARG A 1 78 ? 14.006 21.569 -1.594 1.00 66.50 78 ARG A O 1
ATOM 598 N N . SER A 1 79 ? 15.343 21.106 0.124 1.00 66.62 79 SER A N 1
ATOM 599 C CA . SER A 1 79 ? 14.258 20.717 1.050 1.00 66.62 79 SER A CA 1
ATOM 600 C C . SER A 1 79 ? 13.143 21.766 1.199 1.00 66.62 79 SER A C 1
ATOM 602 O O . SER A 1 79 ? 12.037 21.431 1.600 1.00 66.62 79 SER A O 1
ATOM 604 N N . ARG A 1 80 ? 13.420 23.032 0.857 1.00 64.81 80 ARG A N 1
ATOM 605 C CA . ARG A 1 80 ? 12.444 24.135 0.801 1.00 64.81 80 ARG A CA 1
ATOM 606 C C . ARG A 1 80 ? 11.496 24.073 -0.401 1.00 64.81 80 ARG A C 1
ATOM 608 O O . ARG A 1 80 ? 10.376 24.554 -0.288 1.00 64.81 80 ARG A O 1
ATOM 615 N N . ASP A 1 81 ? 11.918 23.458 -1.502 1.00 64.69 81 ASP A N 1
ATOM 616 C CA . ASP A 1 81 ? 11.148 23.367 -2.749 1.00 64.69 81 ASP A CA 1
ATOM 617 C C . ASP A 1 81 ? 10.049 22.284 -2.655 1.00 64.69 81 ASP A C 1
ATOM 619 O O . ASP A 1 81 ? 9.075 22.294 -3.405 1.00 64.69 81 ASP A O 1
ATOM 623 N N . LEU A 1 82 ? 10.147 21.390 -1.661 1.00 61.38 82 LEU A N 1
ATOM 624 C CA . LEU A 1 82 ? 9.103 20.417 -1.311 1.00 61.38 82 LEU A CA 1
ATOM 625 C C . LEU A 1 82 ? 7.879 21.066 -0.639 1.00 61.38 82 LEU A C 1
ATOM 627 O O . LEU A 1 82 ? 6.801 20.480 -0.638 1.00 61.38 82 LEU A O 1
ATOM 631 N N . PHE A 1 83 ? 8.034 22.271 -0.076 1.00 61.69 83 PHE A N 1
ATOM 632 C CA . PHE A 1 83 ? 6.960 23.014 0.598 1.00 61.69 83 PHE A CA 1
ATOM 633 C C . PHE A 1 83 ? 6.381 24.154 -0.257 1.00 61.69 83 PHE A C 1
ATOM 635 O O . PHE A 1 83 ? 5.504 24.885 0.207 1.00 61.69 83 PHE A O 1
ATOM 642 N N . SER A 1 84 ? 6.860 24.345 -1.491 1.00 60.56 84 SER A N 1
ATOM 643 C CA . SER A 1 84 ? 6.288 25.339 -2.404 1.00 60.56 84 SER A CA 1
ATOM 644 C C . SER A 1 84 ? 4.944 24.882 -2.979 1.00 60.56 84 SER A C 1
ATOM 646 O O . SER A 1 84 ? 4.781 23.737 -3.382 1.00 60.56 84 SER A O 1
ATOM 648 N N . LEU A 1 85 ? 3.993 25.820 -3.075 1.00 50.34 85 LEU A N 1
ATOM 649 C CA . LEU A 1 85 ? 2.618 25.624 -3.581 1.00 50.34 85 LEU A CA 1
ATOM 650 C C . LEU A 1 85 ? 2.533 25.124 -5.036 1.00 50.34 85 LEU A C 1
ATOM 652 O O . LEU A 1 85 ? 1.475 24.683 -5.473 1.00 50.34 85 LEU A O 1
ATOM 656 N N . HIS A 1 86 ? 3.645 25.184 -5.767 1.00 51.88 86 HIS A N 1
ATOM 657 C CA . HIS A 1 86 ? 3.830 24.556 -7.067 1.00 51.88 86 HIS A CA 1
ATOM 658 C C . HIS A 1 86 ? 5.060 23.657 -6.940 1.00 51.88 86 HIS A C 1
ATOM 660 O O . HIS A 1 86 ? 6.170 24.143 -7.174 1.00 51.88 86 HIS A O 1
ATOM 666 N N . PRO A 1 87 ? 4.918 22.396 -6.497 1.00 52.34 87 PRO A N 1
ATOM 667 C CA . PRO A 1 87 ? 6.024 21.463 -6.579 1.00 52.34 87 PRO A CA 1
ATOM 668 C C . PRO A 1 87 ? 6.374 21.362 -8.061 1.00 52.34 87 PRO A C 1
ATOM 670 O O . PRO A 1 87 ? 5.589 20.859 -8.865 1.00 52.34 87 PRO A O 1
ATOM 673 N N . ILE A 1 88 ? 7.520 21.921 -8.441 1.00 49.22 88 ILE A N 1
ATOM 674 C CA . ILE A 1 88 ? 8.126 21.622 -9.729 1.00 49.22 88 ILE A CA 1
ATOM 675 C C . ILE A 1 88 ? 8.467 20.142 -9.605 1.00 49.22 88 ILE A C 1
ATOM 677 O O . ILE A 1 88 ? 9.464 19.785 -8.985 1.00 49.22 88 ILE A O 1
ATOM 681 N N . ILE A 1 89 ? 7.584 19.276 -10.102 1.00 53.50 89 ILE A N 1
ATOM 682 C CA . ILE A 1 89 ? 7.933 17.892 -10.392 1.00 53.50 89 ILE A CA 1
ATOM 683 C C . ILE A 1 89 ? 8.877 18.013 -11.589 1.00 53.50 89 ILE A C 1
ATOM 685 O O . ILE A 1 89 ? 8.451 17.996 -12.738 1.00 53.50 89 ILE A O 1
ATOM 689 N N . GLY A 1 90 ? 10.136 18.339 -11.304 1.00 52.88 90 GLY A N 1
ATOM 690 C CA . GLY A 1 90 ? 11.217 18.366 -12.273 1.00 52.88 90 GLY A CA 1
ATOM 691 C C . GLY A 1 90 ? 11.397 16.989 -12.894 1.00 52.88 90 GLY A C 1
ATOM 692 O O . GLY A 1 90 ? 10.901 15.989 -12.367 1.00 52.88 90 GLY A O 1
ATOM 693 N N . ASP A 1 91 ? 12.097 16.957 -14.023 1.00 59.91 91 ASP A N 1
ATOM 694 C CA . ASP A 1 91 ? 12.309 15.738 -14.792 1.00 59.91 91 ASP A CA 1
ATOM 695 C C . ASP A 1 91 ? 12.869 14.619 -13.904 1.00 59.91 91 ASP A C 1
ATOM 697 O O . ASP A 1 91 ? 13.875 14.775 -13.207 1.00 59.91 91 ASP A O 1
ATOM 701 N N . PHE A 1 92 ? 12.192 13.470 -13.915 1.00 62.44 92 PHE A N 1
ATOM 702 C CA . PHE A 1 92 ? 12.709 12.273 -13.269 1.00 62.44 92 PHE A CA 1
ATOM 703 C C . PHE A 1 92 ? 13.989 11.851 -13.985 1.00 62.44 92 PHE A C 1
ATOM 705 O O . PHE A 1 92 ? 13.998 11.660 -15.204 1.00 62.44 92 PHE A O 1
ATOM 712 N N . SER A 1 93 ? 15.071 11.682 -13.225 1.00 65.31 93 SER A N 1
ATOM 713 C CA . SER A 1 93 ? 16.309 11.145 -13.773 1.00 65.31 93 SER A CA 1
ATOM 714 C C . SER A 1 93 ? 16.260 9.622 -13.735 1.00 65.31 93 SER A C 1
ATOM 716 O O . SER A 1 93 ? 15.734 9.018 -12.796 1.00 65.31 93 SER A O 1
ATOM 718 N N . GLN A 1 94 ? 16.786 9.001 -14.785 1.00 66.75 94 GLN A N 1
ATOM 719 C CA . GLN A 1 94 ? 16.786 7.553 -14.939 1.00 66.75 94 GLN A CA 1
ATOM 720 C C . GLN A 1 94 ? 18.072 6.971 -14.385 1.00 66.75 94 GLN A C 1
ATOM 722 O O . GLN A 1 94 ? 19.170 7.434 -14.700 1.00 66.75 94 GLN A O 1
ATOM 727 N N . HIS A 1 95 ? 17.954 5.908 -13.598 1.00 64.00 95 HIS A N 1
ATOM 728 C CA . HIS A 1 95 ? 19.110 5.155 -13.139 1.00 64.00 95 HIS A CA 1
ATOM 729 C C . HIS A 1 95 ? 19.595 4.186 -14.226 1.00 64.00 95 HIS A C 1
ATOM 731 O O . HIS A 1 95 ? 19.455 2.974 -14.104 1.00 64.00 95 HIS A O 1
ATOM 737 N N . ILE A 1 96 ? 20.151 4.719 -15.314 1.00 63.75 96 ILE A N 1
ATOM 738 C CA . ILE A 1 96 ? 20.672 3.924 -16.436 1.00 63.75 96 ILE A CA 1
ATOM 739 C C . ILE A 1 96 ? 22.116 3.528 -16.110 1.00 63.75 96 ILE A C 1
ATOM 741 O O . ILE A 1 96 ? 23.047 4.317 -16.282 1.00 63.75 96 ILE A O 1
ATOM 745 N N . LYS A 1 97 ? 22.311 2.328 -15.567 1.00 63.03 97 LYS A N 1
ATOM 746 C CA . LYS A 1 97 ? 23.638 1.778 -15.234 1.00 63.03 97 LYS A CA 1
ATOM 747 C C . LYS A 1 97 ? 23.847 0.356 -15.767 1.00 63.03 97 LYS A C 1
ATOM 749 O O . LYS A 1 97 ? 24.787 -0.310 -15.343 1.00 63.03 97 LYS A O 1
ATOM 754 N N . GLY A 1 98 ? 23.004 -0.108 -16.687 1.00 63.31 98 GLY A N 1
ATOM 755 C CA . GLY A 1 98 ? 23.004 -1.487 -17.171 1.00 63.31 98 GLY A CA 1
ATOM 756 C C . GLY A 1 98 ? 22.624 -2.504 -16.094 1.00 63.31 98 GLY A C 1
ATOM 757 O O . GLY A 1 98 ? 23.040 -3.653 -16.187 1.00 63.31 98 GLY A O 1
ATOM 758 N N . SER A 1 99 ? 21.907 -2.085 -15.045 1.00 71.12 99 SER A N 1
ATOM 759 C CA . SER A 1 99 ? 21.493 -2.981 -13.961 1.00 71.12 99 SER A CA 1
ATOM 760 C C . SER A 1 99 ? 20.023 -3.343 -14.080 1.00 71.12 99 SER A C 1
ATOM 762 O O . SER A 1 99 ? 19.192 -2.508 -14.443 1.00 71.12 99 SER A O 1
ATOM 764 N N . ASP A 1 100 ? 19.704 -4.557 -13.665 1.00 82.06 100 ASP A N 1
ATOM 765 C CA . ASP A 1 100 ? 18.347 -5.001 -13.391 1.00 82.06 100 ASP A CA 1
ATOM 766 C C . ASP A 1 100 ? 17.613 -4.013 -12.477 1.00 82.06 100 ASP A C 1
ATOM 768 O O . ASP A 1 100 ? 18.192 -3.485 -11.520 1.00 82.06 100 ASP A O 1
ATOM 772 N N . LYS A 1 101 ? 16.344 -3.759 -12.800 1.00 87.00 101 LYS A N 1
ATOM 773 C CA . LYS A 1 101 ? 15.443 -2.872 -12.061 1.00 87.00 101 LYS A CA 1
ATOM 774 C C . LYS A 1 101 ? 14.354 -3.662 -11.344 1.00 87.00 101 LYS A C 1
ATOM 776 O O . LYS A 1 101 ? 14.043 -4.803 -11.697 1.00 87.00 101 LYS A O 1
ATOM 781 N N . GLN A 1 102 ? 13.767 -3.053 -10.328 1.00 90.00 102 GLN A N 1
ATOM 782 C CA . GLN A 1 102 ? 12.680 -3.601 -9.530 1.00 90.00 102 GLN A CA 1
ATOM 783 C C . GLN A 1 102 ? 11.539 -2.594 -9.452 1.00 90.00 102 GLN A C 1
ATOM 785 O O . GLN A 1 102 ? 11.748 -1.388 -9.321 1.00 90.00 102 GLN A O 1
ATOM 790 N N . ALA A 1 103 ? 10.315 -3.108 -9.520 1.00 91.81 103 ALA A N 1
ATOM 791 C CA . ALA A 1 103 ? 9.109 -2.321 -9.333 1.00 91.81 103 ALA A CA 1
ATOM 792 C C . ALA A 1 103 ? 8.105 -3.108 -8.495 1.00 91.81 103 ALA A C 1
ATOM 794 O O . ALA A 1 103 ? 7.876 -4.293 -8.739 1.00 91.81 103 ALA A O 1
ATOM 795 N N . SER A 1 104 ? 7.482 -2.461 -7.519 1.00 92.62 104 SER A N 1
ATOM 796 C CA . SER A 1 104 ? 6.437 -3.061 -6.700 1.00 92.62 104 SER A CA 1
ATOM 797 C C . SER A 1 104 ? 5.233 -2.129 -6.606 1.00 92.62 104 SER A C 1
ATOM 799 O O . SER A 1 104 ? 5.351 -0.906 -6.566 1.00 92.62 104 SER A O 1
ATOM 801 N N . LEU A 1 105 ? 4.048 -2.725 -6.613 1.00 92.44 105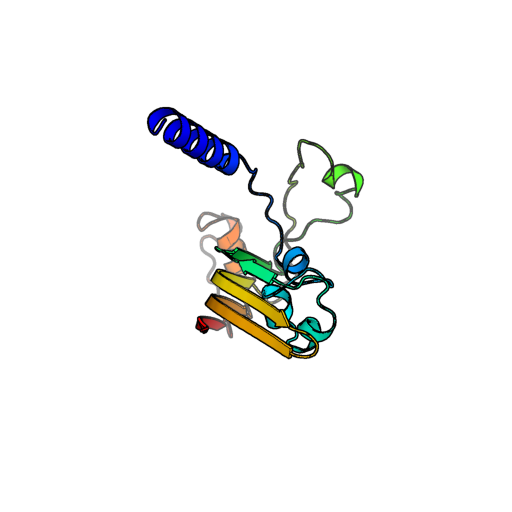 LEU A N 1
ATOM 802 C CA . LEU A 1 105 ? 2.777 -2.061 -6.394 1.00 92.44 105 LEU A CA 1
ATOM 803 C C . LEU A 1 105 ? 2.047 -2.829 -5.302 1.00 92.44 105 LEU A C 1
ATOM 805 O O . LEU A 1 105 ? 1.807 -4.029 -5.429 1.00 92.44 105 LEU A O 1
ATOM 809 N N . SER A 1 106 ? 1.642 -2.137 -4.251 1.00 92.06 106 SER A N 1
ATOM 810 C CA . SER A 1 106 ? 0.765 -2.687 -3.228 1.00 92.06 106 SER A CA 1
ATOM 811 C C . SER A 1 106 ? -0.449 -1.791 -3.059 1.00 92.06 106 SER A C 1
ATOM 813 O O . SER A 1 106 ? -0.348 -0.568 -3.070 1.00 92.06 106 SER A O 1
ATOM 815 N N . ALA A 1 107 ? -1.619 -2.402 -2.930 1.00 91.69 107 ALA A N 1
ATOM 816 C CA . ALA A 1 107 ? -2.842 -1.701 -2.596 1.00 91.69 107 ALA A CA 1
ATOM 817 C C . ALA A 1 107 ? -3.609 -2.480 -1.531 1.00 91.69 107 ALA A C 1
ATOM 819 O O . ALA A 1 107 ? -3.723 -3.708 -1.581 1.00 91.69 107 ALA A O 1
ATOM 820 N N . ARG A 1 108 ? -4.144 -1.757 -0.554 1.00 90.69 108 ARG A N 1
ATOM 821 C CA . ARG A 1 108 ? -4.965 -2.297 0.526 1.00 90.69 108 ARG A CA 1
ATOM 822 C C . ARG A 1 108 ? -6.231 -1.469 0.646 1.00 90.69 108 ARG A C 1
ATOM 824 O O . ARG A 1 108 ? -6.172 -0.247 0.707 1.00 90.69 108 ARG A O 1
ATOM 831 N N . ALA A 1 109 ? -7.360 -2.151 0.754 1.00 91.81 109 ALA A N 1
ATOM 832 C CA . ALA A 1 109 ? -8.633 -1.568 1.137 1.00 91.81 109 ALA A CA 1
ATOM 833 C C . ALA A 1 109 ? -9.083 -2.219 2.447 1.00 91.81 109 ALA A C 1
ATOM 835 O O . ALA A 1 109 ? -9.397 -3.406 2.478 1.00 91.81 109 ALA A O 1
ATOM 836 N N . SER A 1 110 ? -9.092 -1.457 3.535 1.00 91.44 110 SER A N 1
ATOM 837 C CA . SER A 1 110 ? -9.697 -1.863 4.802 1.00 91.44 110 SER A CA 1
ATOM 838 C C . SER A 1 110 ? -11.169 -1.452 4.807 1.00 91.44 110 SER A C 1
ATOM 840 O O . SER A 1 110 ? -11.507 -0.311 4.485 1.00 91.44 110 SER A O 1
ATOM 842 N N . GLY A 1 111 ? -12.039 -2.383 5.176 1.00 91.12 111 GLY A N 1
ATOM 843 C CA . GLY A 1 111 ? -13.450 -2.138 5.427 1.00 91.12 111 GLY A CA 1
ATOM 844 C C . GLY A 1 111 ? -13.704 -1.736 6.884 1.00 91.12 111 GLY A C 1
ATOM 845 O O . GLY A 1 111 ? -12.833 -1.133 7.519 1.00 91.12 111 GLY A O 1
ATOM 846 N N . PRO A 1 112 ? -14.891 -2.062 7.425 1.00 91.75 112 PRO A N 1
ATOM 847 C CA . PRO A 1 112 ? -15.212 -1.750 8.804 1.00 91.75 112 PRO A CA 1
ATOM 848 C C . PRO A 1 112 ? -14.333 -2.551 9.768 1.00 91.75 112 PRO A C 1
ATOM 850 O O . PRO A 1 112 ? -14.091 -3.747 9.583 1.00 91.75 112 PRO A O 1
ATOM 853 N N . GLY A 1 113 ? -13.899 -1.883 10.828 1.00 91.69 113 GLY A N 1
ATOM 854 C CA . GLY A 1 113 ? -13.132 -2.465 11.914 1.00 91.69 113 GLY A CA 1
ATOM 855 C C . GLY A 1 113 ? -13.406 -1.740 13.223 1.00 91.69 113 GLY A C 1
ATOM 856 O O . GLY A 1 113 ? -13.864 -0.597 13.238 1.00 91.69 113 GLY A O 1
ATOM 857 N N . PHE A 1 114 ? -13.143 -2.407 14.337 1.00 92.38 114 PHE A N 1
ATOM 858 C CA . PHE A 1 114 ? -13.228 -1.789 15.651 1.00 92.38 114 PHE A CA 1
ATOM 859 C C . PHE A 1 114 ? -12.162 -2.347 16.579 1.00 92.38 114 PHE A C 1
ATOM 861 O O . PHE A 1 114 ? -11.708 -3.479 16.423 1.00 92.38 114 PHE A O 1
ATOM 868 N N . LEU A 1 115 ? -11.810 -1.548 17.574 1.00 92.94 115 LEU A N 1
ATOM 869 C CA . LEU A 1 115 ? -10.994 -1.948 18.704 1.00 92.94 115 LEU A CA 1
ATOM 870 C C . LEU A 1 115 ? -11.692 -1.484 19.980 1.00 92.94 115 LEU A C 1
ATOM 872 O O . LEU A 1 115 ? -12.012 -0.306 20.121 1.00 92.94 115 LEU A O 1
ATOM 876 N N . LEU A 1 116 ? -11.920 -2.413 20.902 1.00 92.12 116 LEU A N 1
ATOM 877 C CA . LEU A 1 116 ? -12.484 -2.164 22.221 1.00 92.12 116 LEU A CA 1
ATOM 878 C C . LEU A 1 116 ? -11.470 -2.587 23.281 1.00 92.12 116 LEU A C 1
ATOM 880 O O . LEU A 1 116 ? -11.097 -3.757 23.352 1.00 92.12 116 LEU A O 1
ATOM 884 N N . VAL A 1 117 ? -11.069 -1.650 24.133 1.00 90.94 117 VAL A N 1
ATOM 885 C CA . VAL A 1 117 ? -10.172 -1.904 25.264 1.00 90.94 117 VAL A CA 1
ATOM 886 C C . VAL A 1 117 ? -10.964 -1.792 26.560 1.00 90.94 117 VAL A C 1
ATOM 888 O O . VAL A 1 117 ? -11.635 -0.794 26.814 1.00 90.94 117 VAL A O 1
ATOM 891 N N . THR A 1 118 ? -10.923 -2.842 27.376 1.00 89.81 118 THR A N 1
ATOM 892 C CA . THR A 1 118 ? -11.626 -2.937 28.659 1.00 89.81 118 THR A CA 1
ATOM 893 C C . THR A 1 118 ? -10.664 -3.453 29.725 1.00 89.81 118 THR A C 1
ATOM 895 O O . THR A 1 118 ? -10.410 -4.654 29.814 1.00 89.81 118 THR A O 1
ATOM 898 N N . GLY A 1 119 ? -10.131 -2.540 30.542 1.00 85.31 119 GLY A N 1
ATOM 899 C CA . GLY A 1 119 ? -9.106 -2.873 31.535 1.00 85.31 119 GLY A CA 1
ATOM 900 C C . GLY A 1 119 ? -7.852 -3.422 30.855 1.00 85.31 119 GLY A C 1
ATOM 901 O O . GLY A 1 119 ? -7.268 -2.738 30.020 1.00 85.31 119 GLY A O 1
ATOM 902 N N . ASP A 1 120 ? -7.497 -4.666 31.176 1.00 86.75 120 ASP A N 1
ATOM 903 C CA . ASP A 1 120 ? -6.314 -5.359 30.643 1.00 86.75 120 ASP A CA 1
ATOM 904 C C . ASP A 1 120 ? -6.587 -6.142 29.344 1.00 86.75 120 ASP A C 1
ATOM 906 O O . ASP A 1 120 ? -5.685 -6.771 28.791 1.00 86.75 120 ASP A O 1
ATOM 910 N N . PHE A 1 121 ? -7.830 -6.133 28.849 1.00 88.00 121 PHE A N 1
ATOM 911 C CA . PHE A 1 121 ? -8.229 -6.865 27.645 1.00 88.00 121 PHE A CA 1
ATOM 912 C C . PHE A 1 121 ? -8.491 -5.921 26.473 1.00 88.00 121 PHE A C 1
ATOM 914 O O . PHE A 1 121 ? -9.150 -4.892 26.623 1.00 88.00 121 PHE A O 1
ATOM 921 N N . ALA A 1 122 ? -8.037 -6.320 25.287 1.00 88.38 122 ALA A N 1
ATOM 922 C CA . ALA A 1 122 ? -8.308 -5.636 24.030 1.00 88.38 122 ALA A CA 1
ATOM 923 C C . ALA A 1 122 ? -8.930 -6.613 23.026 1.00 88.38 122 ALA A C 1
ATOM 925 O O . ALA A 1 122 ? -8.396 -7.694 22.784 1.00 88.38 122 ALA A O 1
ATOM 926 N N . TYR A 1 123 ? -10.052 -6.215 22.434 1.00 89.31 123 TYR A N 1
ATOM 927 C CA . TYR A 1 123 ? -10.767 -6.962 21.405 1.00 89.31 123 TYR A CA 1
ATOM 928 C C . TYR A 1 123 ? -10.750 -6.154 20.117 1.00 89.31 123 TYR A C 1
ATOM 930 O O . TYR A 1 123 ? -11.188 -5.005 20.110 1.00 89.31 123 TYR A O 1
ATOM 938 N N . GLY A 1 124 ? -10.254 -6.745 19.035 1.00 89.06 124 GLY A N 1
ATOM 939 C CA . GLY A 1 124 ? -10.144 -6.085 17.741 1.00 89.06 124 GLY A CA 1
ATOM 940 C C . GLY A 1 124 ? -10.758 -6.921 16.629 1.00 89.06 124 GLY A C 1
ATOM 941 O O . G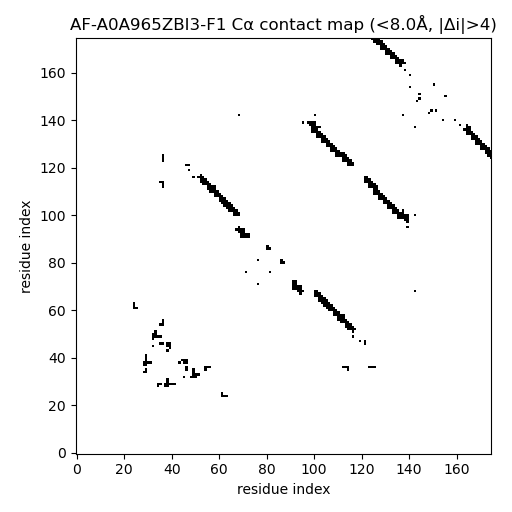LY A 1 124 ? -10.628 -8.142 16.628 1.00 89.06 124 GLY A O 1
ATOM 942 N N . PHE A 1 125 ? -11.400 -6.253 15.678 1.00 91.25 125 PHE A N 1
ATOM 943 C CA . PHE A 1 125 ? -11.875 -6.836 14.428 1.00 91.25 125 PHE A CA 1
ATOM 944 C C . PHE A 1 125 ? -11.505 -5.911 13.270 1.00 91.25 125 PHE A C 1
ATOM 946 O O . PHE A 1 125 ? -11.674 -4.695 13.378 1.00 91.25 125 PHE A O 1
ATOM 953 N N . SER A 1 126 ? -11.029 -6.468 12.157 1.00 91.50 126 SER A N 1
ATOM 954 C CA . SER A 1 126 ? -10.716 -5.702 10.949 1.00 91.50 126 SER A CA 1
ATOM 955 C C . SER A 1 126 ? -10.921 -6.564 9.713 1.00 91.50 126 SER A C 1
ATOM 957 O O . SER A 1 126 ? -10.291 -7.607 9.576 1.00 91.50 126 SER A O 1
ATOM 959 N N . ALA A 1 127 ? -11.764 -6.092 8.796 1.00 93.19 127 ALA A N 1
ATOM 960 C CA . ALA A 1 127 ? -11.884 -6.674 7.468 1.00 93.19 127 ALA A CA 1
ATOM 961 C C . ALA A 1 127 ? -11.009 -5.898 6.477 1.00 93.19 127 ALA A C 1
ATOM 963 O O . ALA A 1 127 ? -11.061 -4.666 6.437 1.00 93.19 127 ALA A O 1
ATOM 964 N N . ALA A 1 128 ? -10.240 -6.590 5.639 1.00 92.31 128 ALA A N 1
ATOM 965 C CA . ALA A 1 128 ? -9.446 -5.941 4.600 1.00 92.31 128 ALA A CA 1
ATOM 966 C C . ALA A 1 128 ? -9.246 -6.814 3.362 1.00 92.31 128 ALA A C 1
ATOM 968 O O . ALA A 1 128 ? -9.243 -8.033 3.435 1.00 92.31 128 ALA A O 1
ATOM 969 N N . ALA A 1 129 ? -9.016 -6.171 2.226 1.00 94.62 129 ALA A N 1
ATOM 970 C CA . ALA A 1 129 ? -8.549 -6.791 0.997 1.00 94.62 129 ALA A CA 1
ATOM 971 C C . ALA A 1 129 ? -7.180 -6.205 0.644 1.00 94.62 129 ALA A C 1
ATOM 973 O O . ALA A 1 129 ? -6.992 -4.984 0.692 1.00 94.62 129 ALA A O 1
ATOM 974 N N . ARG A 1 130 ? -6.216 -7.057 0.291 1.00 92.31 130 ARG A N 1
ATOM 975 C CA . ARG A 1 130 ? -4.882 -6.639 -0.154 1.00 92.31 130 ARG A CA 1
ATOM 976 C C . ARG A 1 130 ? -4.574 -7.216 -1.523 1.00 92.31 130 ARG A C 1
ATOM 978 O O . ARG A 1 130 ? -4.928 -8.354 -1.816 1.00 92.31 130 ARG A O 1
ATOM 985 N N . THR A 1 131 ? -3.864 -6.436 -2.326 1.00 95.44 131 THR A N 1
ATOM 986 C CA . THR A 1 131 ? -3.234 -6.874 -3.567 1.00 95.44 131 THR A CA 1
ATOM 987 C C . THR A 1 131 ? -1.801 -6.365 -3.606 1.00 95.44 131 THR A C 1
ATOM 989 O O . THR A 1 131 ? -1.524 -5.223 -3.242 1.00 95.44 131 THR A O 1
ATOM 992 N N . MET A 1 132 ? -0.878 -7.217 -4.027 1.00 94.38 132 MET A N 1
ATOM 993 C CA . MET A 1 132 ? 0.537 -6.899 -4.171 1.00 94.38 132 MET A CA 1
ATOM 994 C C . MET A 1 132 ? 1.037 -7.498 -5.472 1.00 94.38 132 MET A C 1
ATOM 996 O O . MET A 1 132 ? 0.765 -8.661 -5.759 1.00 94.38 132 MET A O 1
ATOM 1000 N N . VAL A 1 133 ? 1.768 -6.711 -6.246 1.00 95.81 133 VAL A N 1
ATOM 1001 C CA . VAL A 1 133 ? 2.428 -7.137 -7.476 1.00 95.81 133 VAL A CA 1
ATOM 1002 C C . VAL A 1 133 ? 3.865 -6.648 -7.415 1.00 95.81 133 VAL A C 1
ATOM 1004 O O . VAL A 1 133 ? 4.108 -5.483 -7.112 1.00 95.81 133 VAL A O 1
ATOM 1007 N N . SER A 1 134 ? 4.821 -7.526 -7.685 1.00 94.62 134 SER A N 1
ATOM 1008 C CA . SER A 1 134 ? 6.234 -7.179 -7.773 1.00 94.62 134 SER A CA 1
ATOM 1009 C C . SER A 1 134 ? 6.838 -7.714 -9.059 1.00 94.62 134 SER A C 1
ATOM 1011 O O . SER A 1 134 ? 6.557 -8.831 -9.489 1.00 94.62 134 SER A O 1
ATOM 1013 N N . PHE A 1 135 ? 7.683 -6.898 -9.666 1.00 93.44 135 PHE A N 1
ATOM 1014 C CA . PHE A 1 135 ? 8.472 -7.204 -10.841 1.00 93.44 135 PHE A CA 1
ATOM 1015 C C . PHE A 1 135 ? 9.939 -7.072 -10.456 1.00 93.44 135 PHE A C 1
ATOM 1017 O O . PHE A 1 135 ? 10.358 -6.046 -9.921 1.00 93.44 135 PHE A O 1
ATOM 1024 N N . ASN A 1 136 ? 10.709 -8.122 -10.712 1.00 91.25 136 ASN A N 1
ATOM 1025 C CA . ASN A 1 136 ? 12.131 -8.185 -10.416 1.00 91.25 136 ASN A CA 1
ATOM 1026 C C . ASN A 1 136 ? 12.901 -8.487 -11.693 1.00 91.25 136 ASN A C 1
ATOM 1028 O O . ASN A 1 136 ? 12.355 -9.081 -12.626 1.00 91.25 136 ASN A O 1
ATOM 1032 N N . LYS A 1 137 ? 14.179 -8.098 -11.702 1.00 89.75 137 LYS A N 1
ATOM 1033 C CA . LYS A 1 137 ? 15.045 -8.238 -12.874 1.00 89.75 137 LYS A CA 1
ATOM 1034 C C . LYS A 1 137 ? 14.418 -7.626 -14.128 1.00 89.75 137 LYS A C 1
ATOM 1036 O O . LYS A 1 137 ? 14.405 -8.226 -15.193 1.00 89.75 137 LYS A O 1
ATOM 1041 N N . VAL A 1 138 ? 13.822 -6.442 -13.977 1.00 88.50 138 VAL A N 1
ATOM 1042 C CA . VAL A 1 138 ? 13.253 -5.683 -15.091 1.00 88.50 138 VAL A CA 1
ATOM 1043 C C . VAL A 1 138 ? 14.415 -5.089 -15.888 1.00 88.50 138 VAL A C 1
ATOM 1045 O O . VAL A 1 138 ? 15.144 -4.258 -15.341 1.00 88.50 138 VAL A O 1
ATOM 1048 N N . PRO A 1 139 ? 14.605 -5.474 -17.159 1.00 87.88 139 PRO A N 1
ATOM 1049 C CA . PRO A 1 139 ? 15.665 -4.913 -17.981 1.00 87.88 139 PRO A CA 1
ATOM 1050 C C . PRO A 1 139 ? 15.452 -3.416 -18.202 1.00 87.88 139 PRO A C 1
ATOM 1052 O O . PRO A 1 139 ? 14.316 -2.942 -18.312 1.00 87.88 139 PRO A O 1
ATOM 1055 N N . GLU A 1 140 ? 16.541 -2.658 -18.338 1.00 84.19 140 GLU A N 1
ATOM 1056 C CA . GLU A 1 140 ? 16.456 -1.211 -18.585 1.00 84.19 140 GLU A CA 1
ATOM 1057 C C . GLU A 1 140 ? 15.693 -0.902 -19.877 1.00 84.19 140 GLU A C 1
ATOM 1059 O O . GLU A 1 140 ? 14.968 0.088 -19.953 1.00 84.19 140 GLU A O 1
ATOM 1064 N N . SER A 1 141 ? 15.789 -1.791 -20.871 1.00 83.69 141 SER A N 1
ATOM 1065 C CA . SER A 1 141 ? 15.039 -1.704 -22.120 1.00 83.69 141 SER A CA 1
ATOM 1066 C C . SER A 1 141 ? 13.521 -1.699 -21.879 1.00 83.69 141 SER A C 1
ATOM 1068 O O . SER A 1 141 ? 12.822 -0.825 -22.396 1.00 83.69 141 SER A O 1
ATOM 1070 N N . MET A 1 142 ? 13.016 -2.597 -21.028 1.00 84.44 142 MET A N 1
ATOM 1071 C CA . MET A 1 142 ? 11.603 -2.651 -20.635 1.00 84.44 142 MET A CA 1
ATOM 1072 C C . MET A 1 142 ? 11.186 -1.448 -19.781 1.00 84.44 142 MET A C 1
ATOM 1074 O O . MET A 1 142 ? 10.101 -0.903 -19.988 1.00 84.44 142 MET A O 1
ATOM 1078 N N . ALA A 1 143 ? 12.039 -1.002 -18.856 1.00 84.62 143 ALA A N 1
ATOM 1079 C CA . ALA A 1 143 ? 11.758 0.165 -18.018 1.00 84.62 143 ALA A CA 1
ATOM 1080 C C . ALA A 1 143 ? 11.662 1.463 -18.848 1.00 84.62 143 ALA A C 1
ATOM 1082 O O . ALA A 1 143 ? 10.731 2.250 -18.673 1.00 84.62 143 ALA A O 1
ATOM 1083 N N . ASN A 1 144 ? 12.559 1.637 -19.825 1.00 85.12 144 ASN A N 1
ATOM 1084 C CA . ASN A 1 144 ? 12.517 2.734 -20.793 1.00 85.12 144 ASN A CA 1
ATOM 1085 C C . ASN A 1 144 ? 11.216 2.718 -21.611 1.00 85.12 144 ASN A C 1
ATOM 1087 O O . ASN A 1 144 ? 10.602 3.769 -21.780 1.00 85.12 144 ASN A O 1
ATOM 1091 N N . PHE A 1 145 ? 10.752 1.548 -22.067 1.00 84.25 145 PHE A N 1
ATOM 1092 C CA . PHE A 1 145 ? 9.466 1.437 -22.765 1.00 84.25 145 PHE A CA 1
ATOM 1093 C C . PHE A 1 145 ? 8.279 1.788 -21.865 1.00 84.25 145 PHE A C 1
ATOM 1095 O O . PHE A 1 145 ? 7.332 2.422 -22.329 1.00 84.25 145 PHE A O 1
ATOM 1102 N N . ALA A 1 146 ? 8.321 1.402 -20.587 1.00 84.81 146 ALA A N 1
ATOM 1103 C CA . ALA A 1 146 ? 7.277 1.742 -19.625 1.00 84.81 146 ALA A CA 1
ATOM 1104 C C . ALA A 1 146 ? 7.205 3.256 -19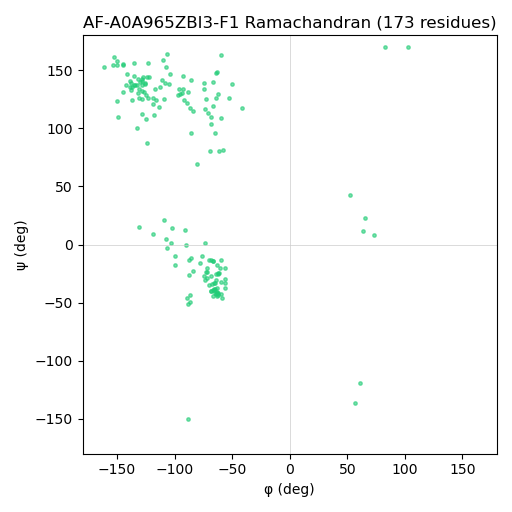.349 1.00 84.81 146 ALA A C 1
ATOM 1106 O O . ALA A 1 146 ? 6.114 3.781 -19.141 1.00 84.81 146 ALA A O 1
ATOM 1107 N N . TYR A 1 147 ? 8.343 3.959 -19.380 1.00 83.25 147 TYR A N 1
ATOM 1108 C CA . TYR A 1 147 ? 8.413 5.399 -19.119 1.00 83.25 147 TYR A CA 1
ATOM 1109 C C . TYR A 1 147 ? 8.213 6.271 -20.370 1.00 83.25 147 TYR A C 1
ATOM 1111 O O . TYR A 1 147 ? 7.378 7.172 -20.370 1.00 83.25 147 TYR A O 1
ATOM 1119 N N . PHE A 1 148 ? 8.958 6.014 -21.450 1.00 81.00 148 PHE A N 1
ATOM 1120 C CA . PHE A 1 148 ? 8.919 6.808 -22.687 1.00 81.00 148 PHE A CA 1
ATOM 1121 C C . PHE A 1 148 ? 7.853 6.346 -23.690 1.00 81.00 148 PHE A C 1
ATOM 1123 O O . PHE A 1 148 ? 7.548 7.060 -24.649 1.00 81.00 148 PHE A O 1
ATOM 1130 N N . GLY A 1 149 ? 7.283 5.159 -23.483 1.00 80.25 149 GLY A N 1
ATOM 1131 C CA . GLY A 1 149 ? 6.348 4.528 -24.404 1.00 80.25 149 GLY A CA 1
ATOM 1132 C C . GLY A 1 149 ? 7.031 3.777 -25.549 1.00 80.25 149 GLY A C 1
ATOM 1133 O O . GLY A 1 149 ? 8.230 3.884 -25.799 1.00 80.25 149 GLY A O 1
ATOM 1134 N N . LEU A 1 150 ? 6.228 3.019 -26.300 1.00 81.94 150 LEU A N 1
ATOM 1135 C CA . LEU A 1 150 ? 6.701 2.150 -27.390 1.00 81.94 150 LEU A CA 1
ATOM 1136 C C . LEU A 1 150 ? 7.281 2.909 -28.596 1.00 81.94 150 LEU A C 1
ATOM 1138 O O . LEU A 1 150 ? 7.951 2.315 -29.433 1.00 81.94 150 LEU A O 1
ATOM 1142 N N . ASN A 1 151 ? 7.037 4.218 -28.683 1.00 82.69 151 ASN A N 1
ATOM 1143 C CA . ASN A 1 151 ? 7.504 5.072 -29.776 1.00 82.69 151 ASN A CA 1
ATOM 1144 C C . ASN A 1 151 ? 8.876 5.705 -29.504 1.00 82.69 151 ASN A C 1
ATOM 1146 O O . ASN A 1 151 ? 9.253 6.642 -30.205 1.00 82.69 151 ASN A O 1
ATOM 1150 N N . TYR A 1 152 ? 9.610 5.247 -28.485 1.00 80.00 152 TYR A N 1
ATOM 1151 C CA . TYR A 1 152 ? 10.899 5.823 -28.122 1.00 80.00 152 TYR A CA 1
ATOM 1152 C C . TYR A 1 152 ? 11.958 5.535 -29.208 1.00 80.00 152 TYR A C 1
ATOM 1154 O O . TYR A 1 152 ? 12.382 4.384 -29.354 1.00 80.00 152 TYR A O 1
ATOM 1162 N N . PRO A 1 153 ? 12.410 6.548 -29.983 1.00 80.56 153 PRO A N 1
ATOM 1163 C CA . PRO A 1 153 ? 13.211 6.324 -31.190 1.00 80.56 153 PRO A CA 1
ATOM 1164 C C . PRO A 1 153 ? 14.504 5.518 -30.987 1.00 80.56 153 PRO A C 1
ATOM 1166 O O . PRO A 1 153 ? 14.799 4.690 -31.847 1.00 80.56 153 PRO A O 1
ATOM 1169 N N . PRO A 1 154 ? 15.252 5.677 -29.872 1.00 80.50 154 PRO A N 1
ATOM 1170 C CA . PRO A 1 154 ? 16.456 4.882 -29.615 1.00 80.50 154 PRO A CA 1
ATOM 1171 C C . PRO A 1 154 ? 16.221 3.374 -29.460 1.00 80.50 154 PRO A C 1
ATOM 1173 O O . PRO A 1 154 ? 17.175 2.608 -29.539 1.00 80.50 154 PRO A O 1
ATOM 1176 N N . GLN A 1 155 ? 14.981 2.940 -29.218 1.00 79.12 155 GLN A N 1
ATOM 1177 C CA . GLN A 1 155 ? 14.632 1.530 -29.019 1.00 79.12 155 GLN A CA 1
ATOM 1178 C C . GLN A 1 155 ? 13.898 0.908 -30.214 1.00 79.12 155 GLN A C 1
ATOM 1180 O O . GLN A 1 155 ? 13.611 -0.290 -30.207 1.00 79.12 155 GLN A O 1
ATOM 1185 N N . LEU A 1 156 ? 13.603 1.690 -31.255 1.00 83.75 156 LEU A N 1
ATOM 1186 C CA . LEU A 1 156 ? 12.963 1.181 -32.463 1.00 83.75 156 LEU A CA 1
ATOM 1187 C C . LEU A 1 156 ? 13.958 0.371 -33.302 1.00 83.75 156 LEU A C 1
ATOM 1189 O O . LEU A 1 156 ? 15.076 0.807 -33.561 1.00 83.75 156 LEU A O 1
ATOM 1193 N N . GLY A 1 157 ? 13.534 -0.806 -33.768 1.00 81.25 157 GLY A N 1
ATOM 1194 C CA . GLY A 1 157 ? 14.344 -1.659 -34.648 1.00 81.25 157 GLY A CA 1
ATOM 1195 C C . GLY A 1 157 ? 15.513 -2.374 -33.961 1.00 81.25 157 GLY A C 1
ATOM 1196 O O . GLY A 1 157 ? 16.315 -3.005 -34.648 1.00 81.25 157 GLY A O 1
ATOM 1197 N N . VAL A 1 158 ? 15.604 -2.305 -32.630 1.00 84.38 158 VAL A N 1
ATOM 1198 C CA . VAL A 1 158 ? 16.589 -3.043 -31.830 1.00 84.38 158 VAL A CA 1
ATOM 1199 C C . VAL A 1 158 ? 15.954 -4.336 -31.325 1.00 84.38 158 VAL A C 1
ATOM 1201 O O . VAL A 1 158 ? 14.856 -4.323 -30.768 1.00 84.38 158 VAL A O 1
ATOM 1204 N N . LEU A 1 159 ? 16.640 -5.462 -31.524 1.00 80.69 159 LEU A N 1
ATOM 1205 C CA . LEU A 1 159 ? 16.248 -6.733 -30.923 1.00 80.69 159 LEU A CA 1
ATOM 1206 C C . LEU A 1 159 ? 16.822 -6.802 -29.507 1.00 80.69 159 LEU A C 1
ATOM 1208 O O . LEU A 1 159 ? 18.038 -6.856 -29.336 1.00 80.69 159 LEU A O 1
ATOM 1212 N N . PHE A 1 160 ? 15.945 -6.822 -28.509 1.00 81.38 160 PHE A N 1
ATOM 1213 C CA . PHE A 1 160 ? 16.323 -7.050 -27.119 1.00 81.38 160 PHE A CA 1
ATOM 1214 C C . PHE A 1 160 ? 16.195 -8.542 -26.804 1.00 81.38 160 PHE A C 1
ATOM 1216 O O . PHE A 1 160 ? 15.187 -9.167 -27.128 1.00 81.38 160 PHE A O 1
ATOM 1223 N N . THR A 1 161 ? 17.235 -9.124 -26.214 1.00 81.69 161 THR A N 1
ATOM 1224 C CA . THR A 1 161 ? 17.216 -10.477 -25.646 1.00 81.69 161 THR A CA 1
ATOM 1225 C C . THR A 1 161 ? 17.652 -10.326 -24.204 1.00 81.69 161 THR A C 1
ATOM 1227 O O . THR A 1 161 ? 18.800 -9.979 -23.954 1.00 81.69 161 THR A O 1
ATOM 1230 N N . GLU A 1 162 ? 16.704 -10.494 -23.293 1.00 80.25 162 GLU A N 1
ATOM 1231 C CA . GLU A 1 162 ? 16.883 -10.266 -21.864 1.00 80.25 162 GLU A CA 1
ATOM 1232 C C . GLU A 1 162 ? 16.394 -11.517 -21.138 1.00 80.25 162 GLU A C 1
ATOM 1234 O O . GLU A 1 162 ? 15.307 -12.019 -21.440 1.00 80.25 162 GLU A O 1
ATOM 1239 N N . ASP A 1 163 ? 17.192 -12.015 -20.201 1.00 80.06 163 ASP A N 1
ATOM 1240 C CA . ASP A 1 163 ? 16.903 -13.239 -19.460 1.00 80.06 163 ASP A CA 1
ATOM 1241 C C . ASP A 1 163 ? 16.482 -12.921 -18.016 1.00 80.06 163 ASP A C 1
ATOM 1243 O O . ASP A 1 163 ? 16.695 -11.826 -17.502 1.00 80.06 163 ASP A O 1
ATOM 1247 N N . ASP A 1 164 ? 15.875 -13.902 -17.347 1.00 84.25 164 ASP A N 1
ATOM 1248 C CA . ASP A 1 164 ? 15.558 -13.884 -15.913 1.00 84.25 164 ASP A CA 1
ATOM 1249 C C . ASP A 1 164 ? 14.562 -12.822 -15.397 1.00 84.25 164 ASP A C 1
ATOM 1251 O O . ASP A 1 164 ? 14.407 -12.696 -14.181 1.00 84.25 164 ASP A O 1
ATOM 1255 N N . PHE A 1 165 ? 13.826 -12.101 -16.245 1.00 88.56 165 PHE A N 1
ATOM 1256 C CA . PHE A 1 165 ? 12.704 -11.274 -15.776 1.00 88.56 165 PHE A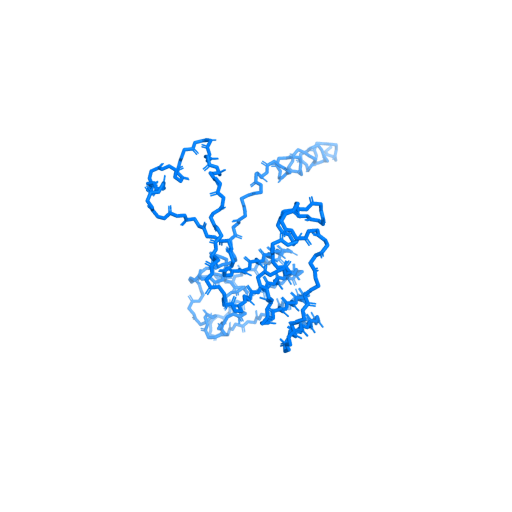 CA 1
ATOM 1257 C C . PHE A 1 165 ? 11.618 -12.142 -15.119 1.00 88.56 165 PHE A C 1
ATOM 1259 O O . PHE A 1 165 ? 11.135 -13.111 -15.712 1.00 88.56 165 PHE A O 1
ATOM 1266 N N . TYR A 1 166 ? 11.176 -11.771 -13.913 1.00 91.06 166 TYR A N 1
ATOM 1267 C CA . TYR A 1 166 ? 10.054 -12.443 -13.259 1.00 91.06 166 TYR A CA 1
ATOM 1268 C C . TYR A 1 166 ? 9.136 -11.479 -12.510 1.00 91.06 166 TYR A C 1
ATOM 1270 O O . TYR A 1 166 ? 9.558 -10.483 -11.919 1.00 91.06 166 TYR A O 1
ATOM 1278 N N . GLY A 1 167 ? 7.848 -11.821 -12.507 1.00 93.12 167 GLY A N 1
ATOM 1279 C CA . GLY A 1 167 ? 6.806 -11.115 -11.774 1.00 93.12 167 GLY A 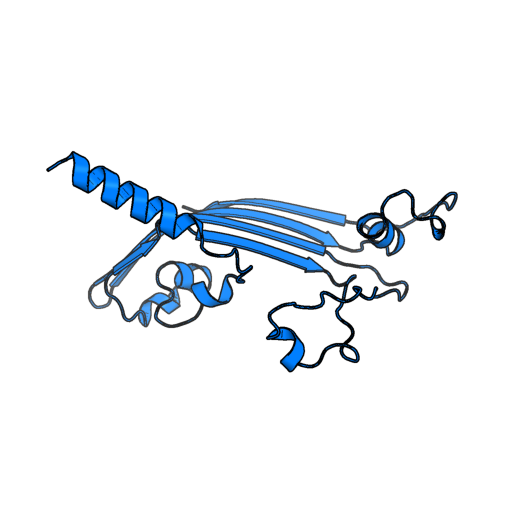CA 1
ATOM 1280 C C . GLY A 1 167 ? 6.079 -12.045 -10.810 1.00 93.12 167 GLY A C 1
ATOM 1281 O O . GLY A 1 167 ? 5.859 -13.217 -11.113 1.00 93.12 167 GLY A O 1
ATOM 1282 N N . SER A 1 168 ? 5.696 -11.520 -9.652 1.00 94.88 168 SER A N 1
ATOM 1283 C CA . SER A 1 168 ? 4.860 -12.204 -8.669 1.00 94.88 168 SER A CA 1
ATOM 1284 C C . SER A 1 168 ? 3.673 -11.325 -8.301 1.00 94.88 168 SER A C 1
ATOM 1286 O O . SER A 1 168 ? 3.788 -10.103 -8.239 1.00 94.88 168 SER A O 1
ATOM 1288 N N . GLY A 1 169 ? 2.522 -11.944 -8.061 1.00 96.06 169 GLY A N 1
ATOM 1289 C CA . GLY A 1 169 ? 1.299 -11.253 -7.682 1.00 96.06 169 GLY A CA 1
ATOM 1290 C C . GLY A 1 169 ? 0.516 -12.061 -6.659 1.00 96.06 169 GLY A C 1
ATOM 1291 O O . GLY A 1 169 ? 0.389 -13.276 -6.788 1.00 96.06 169 GLY A O 1
ATOM 1292 N N . MET A 1 170 ? -0.016 -11.389 -5.644 1.00 96.38 170 MET A N 1
ATOM 1293 C CA . MET A 1 170 ? -0.848 -11.991 -4.607 1.00 96.38 170 MET A CA 1
ATOM 1294 C C . MET A 1 170 ? -2.026 -11.079 -4.296 1.00 96.38 170 MET A C 1
ATOM 1296 O O . MET A 1 170 ? -1.862 -9.867 -4.173 1.00 96.38 170 MET A O 1
ATOM 1300 N N . ALA A 1 171 ? -3.203 -11.671 -4.116 1.00 96.25 171 ALA A N 1
ATOM 1301 C CA . ALA A 1 171 ? -4.380 -10.981 -3.615 1.00 96.25 171 ALA A CA 1
ATOM 1302 C C . ALA A 1 171 ? -5.091 -11.863 -2.589 1.00 96.25 171 ALA A C 1
ATOM 1304 O O . ALA A 1 171 ? -5.244 -13.066 -2.805 1.00 96.25 171 ALA A O 1
ATOM 1305 N N . TRP A 1 172 ? -5.500 -11.278 -1.467 1.00 95.94 172 TRP A N 1
ATOM 1306 C CA . TRP A 1 172 ? -6.193 -11.999 -0.402 1.00 95.94 172 TRP A CA 1
ATOM 1307 C C . TRP A 1 172 ? -7.109 -11.079 0.402 1.00 95.94 172 TRP A C 1
ATOM 1309 O O . TRP A 1 172 ? -6.961 -9.855 0.389 1.00 95.94 172 TRP A O 1
ATOM 1319 N N . ASN A 1 173 ? -8.046 -11.700 1.118 1.00 94.94 173 ASN A N 1
ATOM 1320 C CA . ASN A 1 173 ? -8.925 -11.032 2.068 1.00 94.94 173 ASN A CA 1
ATOM 1321 C C . ASN A 1 173 ? -8.564 -11.462 3.497 1.00 94.94 173 ASN A C 1
ATOM 1323 O O . ASN A 1 173 ? -8.241 -12.624 3.738 1.00 94.94 173 ASN A O 1
ATOM 1327 N N . GLU A 1 174 ? -8.620 -10.515 4.424 1.00 88.44 174 GLU A N 1
ATOM 1328 C CA . GLU A 1 174 ? -8.400 -10.652 5.863 1.00 88.44 174 GLU A CA 1
ATOM 1329 C C . GLU A 1 174 ? -9.737 -10.391 6.575 1.00 88.44 174 GLU A C 1
ATOM 1331 O O . GLU A 1 174 ? -10.442 -9.442 6.211 1.00 88.44 174 GLU A O 1
ATOM 1336 N N . TYR A 1 175 ? -10.080 -11.231 7.557 1.00 83.31 175 TYR A N 1
ATOM 1337 C CA . TYR A 1 175 ? -11.285 -11.136 8.392 1.00 83.31 175 TYR A CA 1
ATOM 1338 C C . TYR A 1 175 ? -10.950 -11.444 9.851 1.00 83.31 175 TYR A C 1
ATOM 1340 O O . TYR A 1 175 ? -10.060 -12.302 10.066 1.00 83.31 175 TYR A O 1
#

Mean predicted aligned error: 11.76 Å